Protein AF-A0A662JRU6-F1 (afdb_monomer_lite)

Secondary structure (DSSP, 8-state):
-EEEEEEETTEEEEGGGTB-HHHHHHHHHHHHHHHTSHHHHHHHHHHTTSHHHHHHHHHHHHGGGB-TTSPPTT--HHHHHHHHHH--SHHHHHHHHHHEEEEE--PPP-SSS--HHHHHT-S-EEE-TTS-EEEHHHHHSTT-HHHHHHHHH---HHHHHHHHHHHHHHHHHHT--

pLDDT: mean 83.28, std 10.43, range [45.53, 95.94]

Sequence (177 aa):
MATFVFIHDGEVTPIPRFVDVEGLFRRMEELAVRAKKYQFFIKIAKKLKKKGDLQRTFDKYFGEFIDKNRMPEGMDIIEVLSDIAFERDKKSVGKFTWKTLMIGAMHFQDAYNYDIERVKRCVIHYTTPDNRIIPFCAYNAGPNYREEIEKKFSIPLDKWKKEKKAKVLETAIETNT

Foldseek 3Di:
DKWKWFADPNDTHTPQVFFPPVVQVVLVVVVVVVVVPVVSVVVLVVQPPDPVSLVVVCCVRGVVRGRPVRDDPPDDVSQLVCCVVPPPDPVSVVVVPVRMDMDDDDDADAPVRDDVVVQVVAPAWDQAPVGDTGHPNCCPHDVNCVVVRCVVPPDDPVVVVVVVVVVVVVVVVVVVD

Structure (mmCIF, N/CA/C/O backbone):
data_AF-A0A662JRU6-F1
#
_entry.id   AF-A0A662JRU6-F1
#
loop_
_atom_site.group_PDB
_atom_site.id
_atom_site.type_symbol
_atom_site.label_atom_id
_atom_site.label_alt_id
_atom_site.label_comp_id
_atom_site.label_asym_id
_atom_site.label_entity_id
_atom_site.label_seq_id
_atom_site.pdbx_PDB_ins_code
_atom_site.Cartn_x
_atom_site.Cartn_y
_atom_site.Cartn_z
_atom_site.occupancy
_atom_site.B_iso_or_equiv
_atom_site.auth_seq_id
_atom_site.auth_comp_id
_atom_site.auth_asym_id
_atom_site.auth_atom_id
_atom_site.pdbx_PDB_model_num
ATOM 1 N N . MET A 1 1 ? -3.090 9.430 -4.783 1.00 72.25 1 MET A N 1
ATOM 2 C CA . MET A 1 1 ? -4.265 8.991 -4.001 1.00 72.25 1 MET A CA 1
ATOM 3 C C . MET A 1 1 ? -4.313 7.476 -4.038 1.00 72.25 1 MET A C 1
ATOM 5 O O . MET A 1 1 ? -3.997 6.918 -5.080 1.00 72.25 1 MET A O 1
ATOM 9 N N . ALA A 1 2 ? -4.645 6.814 -2.934 1.00 82.88 2 ALA A N 1
ATOM 10 C CA . ALA A 1 2 ? -4.797 5.363 -2.910 1.00 82.88 2 ALA A CA 1
ATOM 11 C C . ALA A 1 2 ? -6.020 4.980 -2.079 1.00 82.88 2 ALA A C 1
ATOM 13 O O . ALA A 1 2 ? -6.393 5.697 -1.153 1.00 82.88 2 ALA A O 1
ATOM 14 N N . THR A 1 3 ? -6.643 3.864 -2.429 1.00 86.62 3 THR A N 1
ATOM 15 C CA . THR A 1 3 ? -7.745 3.264 -1.685 1.00 86.62 3 THR A CA 1
ATOM 16 C C . THR A 1 3 ? -7.606 1.751 -1.720 1.00 86.62 3 THR A C 1
ATOM 18 O O . THR A 1 3 ? -6.945 1.206 -2.601 1.00 86.62 3 THR A O 1
ATOM 21 N N . PHE A 1 4 ? -8.225 1.071 -0.767 1.00 89.06 4 PHE A N 1
ATOM 22 C CA . PHE A 1 4 ? -8.383 -0.374 -0.809 1.00 89.06 4 PHE A CA 1
ATOM 23 C C . PHE A 1 4 ? -9.830 -0.685 -1.167 1.00 89.06 4 PHE A C 1
ATOM 25 O O . PHE A 1 4 ? -10.757 -0.042 -0.666 1.00 89.06 4 PHE A O 1
ATOM 32 N N . VAL A 1 5 ? -10.015 -1.672 -2.033 1.00 91.44 5 VAL A N 1
ATOM 33 C CA . VAL A 1 5 ? -11.320 -2.247 -2.344 1.00 91.44 5 VAL A CA 1
ATOM 34 C C . VAL A 1 5 ? -11.380 -3.663 -1.800 1.00 91.44 5 VAL A C 1
ATOM 36 O O . VAL A 1 5 ? -10.380 -4.375 -1.825 1.00 91.44 5 VAL A O 1
ATOM 39 N N . PHE A 1 6 ? -12.533 -4.060 -1.287 1.00 90.25 6 PHE A N 1
ATOM 40 C CA . PHE A 1 6 ? -12.817 -5.433 -0.902 1.00 90.25 6 PHE A CA 1
ATOM 41 C C . PHE A 1 6 ? -13.512 -6.143 -2.054 1.00 90.25 6 PHE A C 1
ATOM 43 O O . PHE A 1 6 ? -14.371 -5.540 -2.701 1.00 90.25 6 PHE A O 1
ATOM 50 N N . ILE A 1 7 ? -13.120 -7.389 -2.312 1.00 86.69 7 ILE A N 1
ATOM 51 C CA . ILE A 1 7 ? -13.679 -8.197 -3.395 1.00 86.69 7 ILE A CA 1
ATOM 52 C C . ILE A 1 7 ? -14.379 -9.405 -2.777 1.00 86.69 7 ILE A C 1
ATOM 54 O O . ILE A 1 7 ? -13.734 -10.219 -2.114 1.00 86.69 7 ILE A O 1
ATOM 58 N N . HIS A 1 8 ? -15.684 -9.525 -3.007 1.00 85.38 8 HIS A N 1
ATOM 59 C CA . HIS A 1 8 ? -16.491 -10.657 -2.554 1.00 85.38 8 HIS A CA 1
ATOM 60 C C . HIS A 1 8 ? -17.513 -11.023 -3.625 1.00 85.38 8 HIS A C 1
ATOM 62 O O . HIS A 1 8 ? -18.227 -10.150 -4.099 1.00 85.38 8 HIS A O 1
ATOM 68 N N . ASP A 1 9 ? -17.517 -12.284 -4.060 1.00 85.44 9 ASP A N 1
ATOM 69 C CA . ASP A 1 9 ? -18.435 -12.821 -5.077 1.00 85.44 9 ASP A CA 1
ATOM 70 C C . ASP A 1 9 ? -18.551 -11.978 -6.364 1.00 85.44 9 ASP A C 1
ATOM 72 O O . ASP A 1 9 ? -19.588 -11.905 -7.016 1.00 85.44 9 ASP A O 1
ATOM 76 N N . GLY A 1 10 ? -17.438 -11.350 -6.760 1.00 83.19 10 GLY A N 1
ATOM 77 C CA . GLY A 1 10 ? -17.358 -10.491 -7.946 1.00 83.19 10 GLY A CA 1
ATOM 78 C C . GLY A 1 10 ? -17.777 -9.038 -7.708 1.00 83.19 10 GLY A C 1
ATOM 79 O O . GLY A 1 10 ? -17.552 -8.198 -8.581 1.00 83.19 10 GLY A O 1
ATOM 80 N N . GLU A 1 11 ? -18.303 -8.706 -6.531 1.00 87.44 11 GLU A N 1
ATOM 81 C CA . GLU A 1 11 ? -18.588 -7.333 -6.128 1.00 87.44 11 GLU A CA 1
ATOM 82 C C . GLU A 1 11 ? -17.338 -6.642 -5.578 1.00 87.44 11 GLU A C 1
ATOM 84 O O . GLU A 1 11 ? -16.546 -7.224 -4.832 1.00 87.44 11 GLU A O 1
ATOM 89 N N . VAL A 1 12 ? -17.161 -5.372 -5.954 1.00 90.62 12 VAL A N 1
ATOM 90 C CA . VAL A 1 12 ? -16.009 -4.552 -5.571 1.00 90.62 12 VAL A CA 1
ATOM 91 C C . VAL A 1 12 ? -16.483 -3.367 -4.739 1.00 90.62 12 VAL A C 1
ATOM 93 O O . VAL A 1 12 ? -17.071 -2.421 -5.266 1.00 90.62 12 VAL A O 1
ATOM 96 N N . THR A 1 13 ? -16.154 -3.373 -3.448 1.00 91.44 13 THR A N 1
ATOM 97 C CA . THR A 1 13 ? -16.600 -2.343 -2.499 1.00 91.44 13 THR A CA 1
ATOM 98 C C . THR A 1 13 ? -15.406 -1.575 -1.929 1.00 91.44 13 THR A C 1
ATOM 100 O O . THR A 1 13 ? -14.618 -2.135 -1.165 1.00 91.44 13 THR A O 1
ATOM 103 N N . PRO A 1 14 ? -15.233 -0.281 -2.260 1.00 91.81 14 PRO A N 1
ATOM 104 C CA . PRO A 1 14 ? -14.187 0.545 -1.662 1.00 91.81 14 PRO A CA 1
ATOM 105 C C . PRO A 1 14 ? -14.388 0.724 -0.156 1.00 91.81 14 PRO A C 1
ATOM 10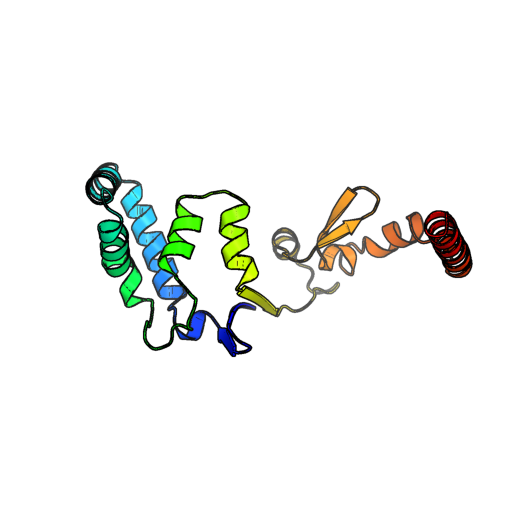7 O O . PRO A 1 14 ? -15.486 1.075 0.275 1.00 91.81 14 PRO A O 1
ATOM 110 N N . ILE A 1 15 ? -13.318 0.586 0.634 1.00 90.12 15 ILE A N 1
ATOM 111 C CA . ILE A 1 15 ? -13.359 0.760 2.099 1.00 90.12 15 ILE A CA 1
ATOM 112 C C . ILE A 1 15 ? -14.015 2.090 2.527 1.00 90.12 15 ILE A C 1
ATOM 114 O O . ILE A 1 15 ? -14.881 2.062 3.403 1.00 90.12 15 ILE A O 1
ATOM 118 N N . PRO A 1 16 ? -13.725 3.246 1.889 1.00 91.44 16 PRO A N 1
ATOM 119 C CA . PRO A 1 16 ? -14.343 4.517 2.274 1.00 91.44 16 PRO A CA 1
ATOM 120 C C . PRO A 1 16 ? -15.870 4.592 2.097 1.00 91.44 16 PRO A C 1
ATOM 122 O O . PRO A 1 16 ? -16.478 5.578 2.499 1.00 91.44 16 PRO A O 1
ATOM 125 N N . ARG A 1 17 ? -16.519 3.600 1.464 1.00 91.75 17 ARG A N 1
ATOM 126 C CA . ARG A 1 17 ? -17.987 3.566 1.321 1.00 91.75 17 ARG A CA 1
ATOM 127 C C . ARG A 1 17 ? -18.710 3.186 2.609 1.00 91.75 17 ARG A C 1
ATOM 129 O O . ARG A 1 17 ? -19.879 3.544 2.755 1.00 91.75 17 ARG A O 1
ATOM 136 N N . PHE A 1 18 ? -18.028 2.474 3.500 1.00 91.12 18 PHE A N 1
ATOM 137 C CA . PHE A 1 18 ? -18.591 1.971 4.752 1.00 91.12 18 PHE A CA 1
ATOM 138 C C . PHE A 1 18 ? -17.678 2.207 5.962 1.00 91.12 18 PHE A C 1
ATOM 140 O O . PHE A 1 18 ? -18.096 1.946 7.082 1.00 91.12 18 PHE A O 1
ATOM 147 N N . VAL A 1 19 ? -16.460 2.725 5.768 1.00 91.38 19 VAL A N 1
ATOM 148 C CA . VAL A 1 19 ? -15.571 3.155 6.854 1.00 91.38 19 VAL A CA 1
ATOM 149 C C . VAL A 1 19 ? -15.258 4.641 6.710 1.00 91.38 19 VAL A C 1
ATOM 151 O O . VAL A 1 19 ? -14.708 5.064 5.693 1.00 91.38 19 VAL A O 1
ATOM 154 N N . ASP A 1 20 ? -15.538 5.425 7.749 1.00 93.25 20 ASP A N 1
ATOM 155 C CA . ASP A 1 20 ? -14.975 6.766 7.920 1.00 93.25 20 ASP A CA 1
ATOM 156 C C . ASP A 1 20 ? -13.497 6.635 8.307 1.00 93.25 20 ASP A C 1
ATOM 158 O O . ASP A 1 20 ? -13.120 6.560 9.479 1.00 93.25 20 ASP A O 1
ATOM 162 N N . VAL A 1 21 ? -12.655 6.548 7.278 1.00 90.06 21 VAL A N 1
ATOM 163 C CA . VAL A 1 21 ? -11.213 6.343 7.422 1.00 90.06 21 VAL A CA 1
ATOM 164 C C . VAL A 1 21 ? -10.573 7.493 8.204 1.00 90.06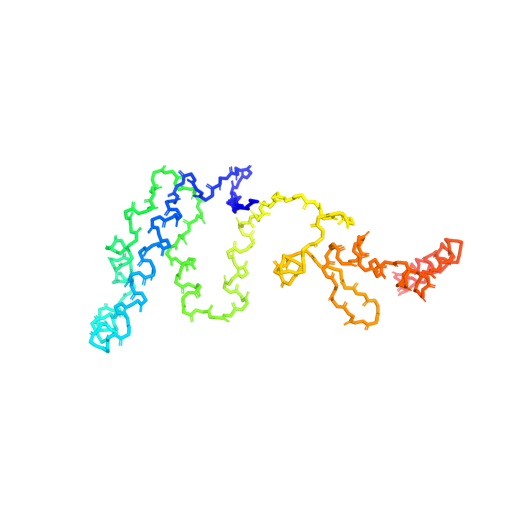 21 VAL A C 1
ATOM 166 O O . VAL A 1 21 ? -9.764 7.247 9.095 1.00 90.06 21 VAL A O 1
ATOM 169 N N . GLU A 1 22 ? -10.942 8.742 7.915 1.00 90.81 22 GLU A N 1
ATOM 170 C CA . GLU A 1 22 ? -10.347 9.915 8.564 1.00 90.81 22 GLU A CA 1
ATOM 171 C C . GLU A 1 22 ? -10.714 9.979 10.052 1.00 90.81 22 GLU A C 1
ATOM 173 O O . GLU A 1 22 ? -9.834 10.132 10.908 1.00 90.81 22 GLU A O 1
ATOM 178 N N . GLY A 1 23 ? -11.998 9.797 10.374 1.00 93.12 23 GLY A N 1
ATOM 179 C CA . GLY A 1 23 ? -12.471 9.738 11.754 1.00 93.12 23 GLY A CA 1
ATOM 180 C C . GLY A 1 23 ? -11.815 8.605 12.544 1.00 93.12 23 GLY A C 1
ATOM 181 O O . GLY A 1 23 ? -11.368 8.818 13.678 1.00 93.12 23 GLY A O 1
ATOM 182 N N . LEU A 1 24 ? -11.666 7.433 11.918 1.00 91.06 24 LEU A N 1
ATOM 183 C CA . LEU A 1 24 ? -10.997 6.278 12.510 1.00 91.06 24 LEU A CA 1
ATOM 184 C C . LEU A 1 24 ? -9.525 6.577 12.832 1.00 91.06 24 LEU A C 1
ATOM 186 O O . LEU A 1 24 ? -9.096 6.319 13.959 1.00 91.06 24 LEU A O 1
ATOM 190 N N . PHE A 1 25 ? -8.760 7.164 11.904 1.00 90.00 25 PHE A N 1
ATOM 191 C CA . PHE A 1 25 ? -7.356 7.526 12.151 1.00 90.00 25 PHE A CA 1
ATOM 192 C C . PHE A 1 25 ? -7.218 8.565 13.268 1.00 90.00 25 PHE A C 1
ATOM 194 O O . PHE A 1 25 ? -6.418 8.367 14.186 1.00 90.00 25 PHE A O 1
ATOM 201 N N . ARG A 1 26 ? -8.053 9.612 13.268 1.00 93.12 26 ARG A N 1
ATOM 202 C CA . ARG A 1 26 ? -8.062 10.619 14.342 1.00 93.12 26 ARG A CA 1
ATOM 203 C C . ARG A 1 26 ? -8.332 9.980 15.707 1.00 93.12 26 ARG A C 1
ATOM 205 O O . ARG A 1 26 ? -7.632 10.260 16.681 1.00 93.12 26 ARG A O 1
ATOM 212 N N . ARG A 1 27 ? -9.297 9.057 15.786 1.00 90.75 27 ARG A N 1
ATOM 213 C CA . ARG A 1 27 ? -9.577 8.301 17.015 1.00 90.75 27 ARG A CA 1
ATOM 214 C C . ARG A 1 27 ? -8.398 7.423 17.434 1.00 90.75 27 ARG A C 1
ATOM 216 O O . ARG A 1 27 ? -8.102 7.345 18.627 1.00 90.75 27 ARG A O 1
ATOM 223 N N . MET A 1 28 ? -7.728 6.755 16.496 1.00 87.31 28 MET A N 1
ATOM 224 C CA . MET A 1 28 ? -6.540 5.953 16.804 1.00 87.31 28 MET A CA 1
ATOM 225 C C . MET A 1 28 ? -5.418 6.811 17.401 1.00 87.31 28 MET A C 1
ATOM 227 O O . MET A 1 28 ? -4.815 6.402 18.395 1.00 87.31 28 MET A O 1
ATOM 231 N N . GLU A 1 29 ? -5.178 8.009 16.868 1.00 88.38 29 GLU A N 1
ATOM 232 C CA . GLU A 1 29 ? -4.189 8.951 17.407 1.00 88.38 29 GLU A CA 1
ATOM 233 C C . GLU A 1 29 ? -4.547 9.412 18.827 1.00 88.38 29 GLU A C 1
ATOM 235 O O . GLU A 1 29 ? -3.712 9.347 19.735 1.00 88.38 29 GLU A O 1
ATOM 240 N N . GLU A 1 30 ? -5.807 9.789 19.068 1.00 89.06 30 GLU A N 1
ATOM 241 C CA . GLU A 1 30 ? -6.294 10.146 20.407 1.00 89.06 30 GLU A CA 1
ATOM 242 C C . GLU A 1 30 ? -6.094 9.005 21.416 1.00 89.06 30 GLU A C 1
ATOM 244 O O . GLU A 1 30 ? -5.673 9.226 22.561 1.00 89.06 30 GLU A O 1
ATOM 249 N N . LEU A 1 31 ? -6.397 7.769 21.007 1.00 85.00 31 LEU A N 1
ATOM 250 C CA . LEU A 1 31 ? -6.215 6.585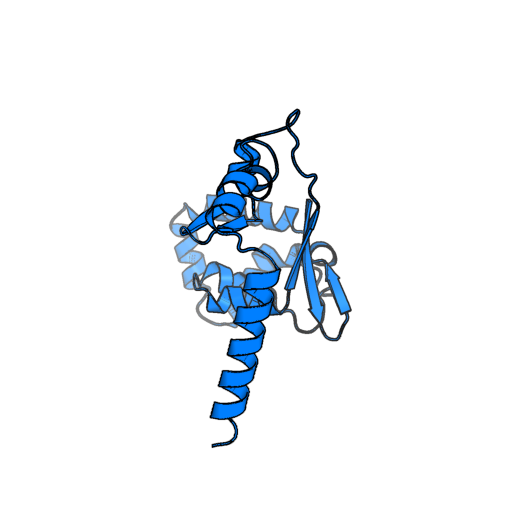 21.840 1.00 85.00 31 LEU A CA 1
ATOM 251 C C . LEU A 1 31 ? -4.736 6.293 22.080 1.00 85.00 31 LEU A C 1
ATOM 253 O O . LEU A 1 31 ? -4.385 5.966 23.211 1.00 85.00 31 LEU A O 1
ATOM 257 N N . ALA A 1 32 ? -3.865 6.468 21.085 1.00 83.69 32 ALA A N 1
ATOM 258 C CA . ALA A 1 32 ? -2.422 6.302 21.240 1.00 83.69 32 ALA A CA 1
ATOM 259 C C . ALA A 1 32 ? -1.841 7.300 22.258 1.00 83.69 32 ALA A C 1
ATOM 261 O O . ALA A 1 32 ? -1.036 6.921 23.114 1.00 83.69 32 ALA A O 1
ATOM 262 N N . VAL A 1 33 ? -2.303 8.557 22.248 1.00 84.44 33 VAL A N 1
ATOM 263 C CA . VAL A 1 33 ? -1.924 9.562 23.259 1.00 84.44 33 VAL A CA 1
ATOM 264 C C . VAL A 1 33 ? -2.403 9.149 24.655 1.00 84.44 33 VAL A C 1
ATOM 266 O O . VAL A 1 33 ? -1.641 9.232 25.621 1.00 84.44 33 VAL A O 1
ATOM 269 N N . ARG A 1 34 ? -3.641 8.652 24.787 1.00 80.50 34 ARG A N 1
ATOM 270 C CA . ARG A 1 34 ? -4.179 8.153 26.070 1.00 80.50 34 ARG A CA 1
ATOM 271 C C . ARG A 1 34 ? -3.478 6.881 26.547 1.00 80.50 34 ARG A C 1
ATOM 273 O O . ARG A 1 34 ? -3.306 6.712 27.752 1.00 80.50 34 ARG A O 1
ATOM 280 N N . ALA A 1 35 ? -3.049 6.022 25.627 1.00 71.94 35 ALA A N 1
ATOM 281 C CA . ALA A 1 35 ? -2.372 4.762 25.906 1.00 71.94 35 ALA A CA 1
ATOM 282 C C . ALA A 1 35 ? -0.994 4.953 26.555 1.00 71.94 35 ALA A C 1
ATOM 284 O O . ALA A 1 35 ? -0.563 4.091 27.316 1.00 71.94 35 ALA A O 1
ATOM 285 N N . LYS A 1 36 ? -0.349 6.118 26.388 1.00 65.38 36 LYS A N 1
ATOM 286 C CA . LYS A 1 36 ? 0.855 6.482 27.163 1.00 65.38 36 LYS A CA 1
ATOM 287 C C . LYS A 1 36 ? 0.603 6.558 28.678 1.00 65.38 36 LYS A C 1
ATOM 289 O O . LYS A 1 36 ? 1.551 6.535 29.457 1.00 65.38 36 LYS A O 1
ATOM 294 N N . LYS A 1 37 ? -0.658 6.627 29.125 1.00 70.56 37 LYS A N 1
ATOM 295 C CA . LYS A 1 37 ? -1.024 6.560 30.545 1.00 70.56 37 LYS A CA 1
ATOM 296 C C . LYS A 1 37 ? -1.220 5.098 30.954 1.00 70.56 37 LYS A C 1
ATOM 298 O O . LYS A 1 37 ? -2.201 4.469 30.569 1.00 70.56 37 LYS A O 1
ATOM 303 N N . TYR A 1 38 ? -0.336 4.582 31.809 1.00 68.06 38 TYR A N 1
ATOM 304 C CA . TYR A 1 38 ? -0.319 3.186 32.286 1.00 68.06 38 TYR A CA 1
ATOM 305 C C . TYR A 1 38 ? -1.686 2.669 32.792 1.00 68.06 38 TYR A C 1
ATOM 307 O O . TYR A 1 38 ? -2.074 1.525 32.556 1.00 68.06 38 TYR A O 1
ATOM 315 N N . GLN A 1 39 ? -2.486 3.542 33.415 1.00 69.38 39 GLN A N 1
ATOM 316 C CA . GLN A 1 39 ? -3.839 3.214 33.883 1.00 69.38 39 GLN A CA 1
ATOM 317 C C . GLN A 1 39 ? -4.818 2.824 32.761 1.00 69.38 39 GLN A C 1
ATOM 319 O O . GLN A 1 39 ? -5.763 2.071 33.007 1.00 69.38 39 GLN A O 1
ATOM 324 N N . PHE A 1 40 ? -4.626 3.335 31.543 1.00 69.06 40 PHE A N 1
ATOM 325 C CA . PHE A 1 40 ? -5.475 3.031 30.393 1.00 69.06 40 PHE A CA 1
ATOM 326 C C . PHE A 1 40 ? -5.265 1.589 29.913 1.00 69.06 40 PHE A C 1
ATOM 328 O O . PHE A 1 40 ? -6.242 0.854 29.765 1.00 69.06 40 PHE A O 1
ATOM 335 N N . PHE A 1 41 ? -4.006 1.149 29.792 1.00 67.56 41 PHE A N 1
ATOM 336 C CA . PHE A 1 41 ? -3.669 -0.237 29.447 1.00 67.56 41 PHE A CA 1
ATOM 337 C C . PHE A 1 41 ? -4.204 -1.236 30.475 1.00 67.56 41 PHE A C 1
ATOM 339 O O . PHE A 1 41 ? -4.823 -2.225 30.091 1.00 67.56 41 PHE A O 1
ATOM 346 N N . ILE A 1 42 ? -4.066 -0.953 31.777 1.00 66.56 42 ILE A N 1
ATOM 347 C CA . ILE A 1 42 ? -4.607 -1.826 32.835 1.00 66.56 42 ILE A CA 1
ATOM 348 C C . ILE A 1 42 ? -6.134 -1.960 32.721 1.00 66.56 42 ILE A C 1
ATOM 350 O O . ILE A 1 42 ? -6.676 -3.052 32.900 1.00 66.56 42 ILE A O 1
ATOM 354 N N . LYS A 1 43 ? -6.849 -0.866 32.423 1.00 69.81 43 LYS A N 1
ATOM 355 C CA . LYS A 1 43 ? -8.314 -0.887 32.263 1.00 69.81 43 LYS A CA 1
ATOM 356 C C . LYS A 1 43 ? -8.754 -1.689 31.038 1.00 69.81 43 LYS A C 1
ATOM 358 O O . LYS A 1 43 ? -9.741 -2.415 31.132 1.00 69.81 43 LYS A O 1
ATOM 363 N N . ILE A 1 44 ? -8.036 -1.565 29.922 1.00 71.50 44 ILE A N 1
ATOM 364 C CA . ILE A 1 44 ? -8.310 -2.315 28.690 1.00 71.50 44 ILE A CA 1
ATOM 365 C C . ILE A 1 44 ? -7.997 -3.804 28.881 1.00 71.50 44 ILE A C 1
ATOM 367 O O . ILE A 1 44 ? -8.869 -4.638 28.650 1.00 71.50 44 ILE A O 1
ATOM 371 N N . ALA A 1 45 ? -6.819 -4.141 29.412 1.00 68.06 45 ALA A N 1
ATOM 372 C CA . ALA A 1 45 ? -6.406 -5.525 29.654 1.00 68.06 45 ALA A CA 1
ATOM 373 C C . ALA A 1 45 ? -7.340 -6.261 30.630 1.00 68.06 45 ALA A C 1
ATOM 375 O O . ALA A 1 45 ? -7.666 -7.426 30.426 1.00 68.06 45 ALA A O 1
ATOM 376 N N . LYS A 1 46 ? -7.844 -5.580 31.672 1.00 69.19 46 LYS A N 1
ATOM 377 C CA . LYS A 1 46 ? -8.832 -6.170 32.594 1.00 69.19 46 LYS A CA 1
ATOM 378 C C . LYS A 1 46 ? -10.188 -6.446 31.940 1.00 69.19 46 LYS A C 1
ATOM 380 O O . LYS A 1 46 ? -10.891 -7.334 32.419 1.00 69.19 46 LYS A O 1
ATOM 385 N N . LYS A 1 47 ? -10.561 -5.684 30.905 1.00 65.38 47 LYS A N 1
ATOM 386 C CA . LYS A 1 47 ? -11.832 -5.840 30.184 1.00 65.38 47 LYS A CA 1
ATOM 387 C C . LYS A 1 47 ? -11.756 -6.858 29.050 1.00 65.38 47 LYS A C 1
ATOM 389 O O . LYS A 1 47 ? -12.761 -7.490 28.790 1.00 65.38 47 LYS A O 1
ATOM 394 N N . LEU A 1 48 ? -10.598 -7.077 28.431 1.00 71.19 48 LEU A N 1
ATOM 395 C CA . LEU A 1 48 ? -10.395 -8.042 27.338 1.00 71.19 48 LEU A CA 1
ATOM 396 C C . LEU A 1 48 ? -10.201 -9.488 27.834 1.00 71.19 48 LEU A C 1
ATOM 398 O O . LEU A 1 48 ? -9.245 -10.159 27.460 1.00 71.19 48 LEU A O 1
ATOM 402 N N . LYS A 1 49 ? -11.088 -9.984 28.707 1.00 63.44 49 LYS A N 1
ATOM 403 C CA . LYS A 1 49 ? -10.995 -11.365 29.225 1.00 63.44 49 LYS A CA 1
ATOM 404 C C . LYS A 1 49 ? -11.809 -12.377 28.417 1.00 63.44 49 LYS A C 1
ATOM 406 O O . LYS A 1 49 ? -11.525 -13.568 28.501 1.00 63.44 49 LYS A O 1
ATOM 411 N N . LYS A 1 50 ? -12.815 -11.935 27.654 1.00 71.50 50 LYS A N 1
ATOM 412 C CA . LYS A 1 50 ? -13.648 -12.795 26.795 1.00 71.50 50 LYS A CA 1
ATOM 413 C C . LYS A 1 50 ? -13.734 -12.228 25.376 1.00 71.50 50 LYS A C 1
ATOM 415 O O . LYS A 1 50 ? -13.682 -11.016 25.191 1.00 71.50 50 LYS A O 1
ATOM 420 N N . LYS A 1 51 ? -13.965 -13.090 24.374 1.00 61.97 51 LYS A N 1
ATOM 421 C CA . LYS A 1 51 ? -14.161 -12.675 22.964 1.00 61.97 51 LYS A CA 1
ATOM 422 C C . LYS A 1 51 ? -15.253 -11.605 22.795 1.00 61.97 51 LYS A C 1
ATOM 424 O O . LYS A 1 51 ? -15.059 -10.652 22.053 1.00 61.97 51 LYS A O 1
ATOM 429 N N . GLY A 1 52 ? -16.363 -11.700 23.533 1.00 70.94 52 GLY A N 1
ATOM 430 C CA . GLY A 1 52 ? -17.438 -10.695 23.483 1.00 70.94 52 GLY A CA 1
ATOM 431 C C . GLY A 1 52 ? -17.045 -9.311 24.020 1.00 70.94 52 GLY A C 1
ATOM 432 O O . GLY A 1 52 ? -17.674 -8.310 23.677 1.00 70.94 52 GLY A O 1
ATOM 433 N N . ASP A 1 53 ? -15.988 -9.223 24.830 1.00 77.75 53 ASP A N 1
ATOM 434 C CA . ASP A 1 53 ? -15.501 -7.945 25.348 1.00 77.75 53 ASP A CA 1
ATOM 435 C C . ASP A 1 53 ? -14.668 -7.183 24.310 1.00 77.75 53 ASP A C 1
ATOM 437 O O . ASP A 1 53 ? -14.634 -5.950 24.347 1.00 77.75 53 ASP A O 1
ATOM 441 N N . LEU A 1 54 ? -14.047 -7.894 23.360 1.00 77.44 54 LEU A N 1
ATOM 442 C CA . LEU A 1 54 ? -13.349 -7.300 22.219 1.00 77.44 54 LEU A CA 1
ATOM 443 C C . LEU A 1 54 ? -14.342 -6.575 21.312 1.00 77.44 54 LEU A C 1
ATOM 445 O O . LEU A 1 54 ? -14.166 -5.388 21.063 1.00 77.44 54 LEU A O 1
ATOM 449 N N . GLN A 1 55 ? -15.434 -7.249 20.939 1.00 81.69 55 GLN A N 1
ATOM 450 C CA . GLN A 1 55 ? -16.534 -6.673 20.162 1.00 81.69 55 GLN A CA 1
ATOM 451 C C . GLN A 1 55 ? -17.081 -5.397 20.816 1.00 81.69 55 GLN A C 1
ATOM 453 O O . GLN A 1 55 ? -17.151 -4.347 20.190 1.00 81.69 55 GLN A O 1
ATOM 458 N N . ARG A 1 56 ? -17.399 -5.448 22.116 1.00 83.31 56 ARG A N 1
ATOM 459 C CA . ARG A 1 56 ? -17.925 -4.285 22.857 1.00 83.31 56 ARG A CA 1
ATOM 460 C C . ARG A 1 56 ? -16.925 -3.140 22.955 1.00 83.31 56 ARG A C 1
ATOM 462 O O . ARG A 1 56 ? -17.309 -1.974 22.919 1.00 83.31 56 ARG A O 1
ATOM 469 N N . THR A 1 57 ? -15.650 -3.466 23.145 1.00 82.88 57 THR A N 1
ATOM 470 C CA . THR A 1 57 ? -14.577 -2.469 23.187 1.00 82.88 57 THR A CA 1
ATOM 471 C C . THR A 1 57 ? -14.423 -1.820 21.818 1.00 82.88 57 THR A C 1
ATOM 473 O O . THR A 1 57 ? -14.342 -0.598 21.734 1.00 82.88 57 THR A O 1
ATOM 476 N N . PHE A 1 58 ? -14.462 -2.620 20.756 1.00 85.50 58 PHE A N 1
ATOM 477 C CA . PHE A 1 58 ? -14.431 -2.148 19.386 1.00 85.50 58 PHE A CA 1
ATOM 478 C C . PHE A 1 58 ? -15.615 -1.242 19.067 1.00 85.50 58 PHE A C 1
ATOM 480 O O . PHE A 1 58 ? -15.407 -0.093 18.700 1.00 85.50 58 PHE A O 1
ATOM 487 N N . ASP A 1 59 ? -16.844 -1.708 19.285 1.00 86.25 59 ASP A N 1
ATOM 488 C CA . ASP A 1 59 ? -18.055 -0.933 19.011 1.00 86.25 59 ASP A CA 1
ATOM 489 C C . ASP A 1 59 ? -18.043 0.397 19.788 1.00 86.25 59 ASP A C 1
ATOM 491 O O . ASP A 1 59 ? -18.400 1.437 19.243 1.00 86.25 59 ASP A O 1
ATOM 495 N N . LYS A 1 60 ? -17.532 0.400 21.030 1.00 87.69 60 LYS A N 1
ATOM 496 C CA . LYS A 1 60 ? -17.379 1.617 21.839 1.00 87.69 60 LYS A CA 1
ATOM 497 C C . LYS A 1 60 ? -16.390 2.627 21.249 1.00 87.69 60 LYS A C 1
ATOM 499 O O . LYS A 1 60 ? -16.601 3.828 21.400 1.00 87.69 60 LYS A O 1
ATOM 504 N N . TYR A 1 61 ? -15.263 2.164 20.715 1.00 86.31 61 TYR A N 1
ATOM 505 C CA . TYR A 1 61 ? -14.176 3.050 20.290 1.00 86.31 61 TYR A CA 1
ATOM 506 C C . TYR A 1 61 ? -14.176 3.342 18.793 1.00 86.31 61 TYR A C 1
ATOM 508 O O . TYR A 1 61 ? -13.692 4.402 18.413 1.00 86.31 61 TYR A O 1
ATOM 516 N N . PHE A 1 62 ? -14.698 2.443 17.968 1.00 89.75 62 PHE A N 1
ATOM 517 C CA . PHE A 1 62 ? -14.592 2.499 16.513 1.00 89.75 62 PHE A CA 1
ATOM 518 C C . PHE A 1 62 ? -15.916 2.250 15.785 1.00 89.75 62 PHE A C 1
ATOM 520 O O . PHE A 1 62 ? -16.000 2.539 14.597 1.00 89.75 62 PHE A O 1
ATOM 527 N N . GLY A 1 63 ? -16.952 1.755 16.473 1.00 88.00 63 GLY A N 1
ATOM 528 C CA . GLY A 1 63 ? -18.224 1.385 15.844 1.00 88.00 63 GLY A CA 1
ATOM 529 C C . GLY A 1 63 ? -18.933 2.537 15.128 1.00 88.00 63 GLY A C 1
ATOM 530 O O . GLY A 1 63 ? -19.603 2.300 14.133 1.00 88.00 63 GLY A O 1
ATOM 531 N N . GLU A 1 64 ? -18.747 3.781 15.581 1.00 92.06 64 GLU A N 1
ATOM 532 C CA . GLU A 1 64 ? -19.326 4.971 14.934 1.00 92.06 64 GLU A CA 1
ATOM 533 C C . GLU A 1 64 ? -18.724 5.279 13.553 1.00 92.06 64 GLU A C 1
ATOM 535 O O . GLU A 1 64 ? -19.367 5.937 12.743 1.00 92.06 64 GLU A O 1
ATOM 540 N N . PHE A 1 65 ? -17.514 4.789 13.269 1.00 92.69 65 PHE A N 1
ATOM 541 C CA . PHE A 1 65 ? -16.831 5.016 11.994 1.00 92.69 65 PHE A CA 1
ATOM 542 C C . PHE A 1 65 ? -17.127 3.923 10.969 1.00 92.69 65 PHE A C 1
ATOM 544 O O . PHE A 1 65 ? -16.534 3.934 9.896 1.00 92.69 65 PHE A O 1
ATOM 551 N N . ILE A 1 66 ? -17.974 2.945 11.298 1.00 91.38 66 ILE A N 1
ATOM 552 C CA . ILE A 1 66 ? -18.223 1.778 10.453 1.00 91.38 66 ILE A CA 1
ATOM 553 C C . ILE A 1 66 ? -19.723 1.634 10.226 1.00 91.38 66 ILE A C 1
ATOM 555 O O . ILE A 1 66 ? -20.482 1.279 11.129 1.00 91.38 66 ILE A O 1
ATOM 559 N N . ASP A 1 67 ? -20.146 1.865 8.988 1.00 90.50 67 ASP A N 1
ATOM 560 C CA . ASP A 1 67 ? -21.516 1.643 8.548 1.00 90.50 67 ASP A CA 1
ATOM 561 C C . ASP A 1 67 ? -21.733 0.158 8.241 1.00 90.50 67 ASP A C 1
ATOM 563 O O . ASP A 1 67 ? -21.473 -0.329 7.138 1.00 90.50 67 ASP A O 1
ATOM 567 N N . LYS A 1 68 ? -22.242 -0.569 9.239 1.00 86.69 68 LYS A N 1
ATOM 568 C CA . LYS A 1 68 ? -22.545 -2.003 9.129 1.00 86.69 68 LYS A CA 1
ATOM 569 C C . LYS A 1 68 ? -23.594 -2.317 8.055 1.00 86.69 68 LYS A C 1
ATOM 571 O O . LYS A 1 68 ? -23.607 -3.442 7.576 1.00 86.69 68 LYS A O 1
ATOM 576 N N . ASN A 1 69 ? -24.433 -1.356 7.650 1.00 88.19 69 ASN A N 1
ATOM 577 C CA . ASN A 1 69 ? -25.443 -1.580 6.606 1.00 88.19 69 ASN A CA 1
ATOM 578 C C . ASN A 1 69 ? -24.841 -1.574 5.196 1.00 88.19 69 ASN A C 1
ATOM 580 O O . ASN A 1 69 ? -25.443 -2.099 4.267 1.00 88.19 69 ASN A O 1
ATOM 584 N N . ARG A 1 70 ? -23.676 -0.940 5.027 1.00 88.81 70 ARG A N 1
ATOM 585 C CA . ARG A 1 70 ? -22.951 -0.843 3.750 1.00 88.81 70 ARG A CA 1
ATOM 586 C C . ARG A 1 70 ? -21.722 -1.746 3.697 1.00 88.81 70 ARG A C 1
ATOM 588 O O . ARG A 1 70 ? -20.985 -1.717 2.713 1.00 88.81 70 ARG A O 1
ATOM 595 N N . MET A 1 71 ? -21.468 -2.491 4.768 1.00 88.31 71 MET A N 1
ATOM 596 C CA . MET A 1 71 ? -20.340 -3.402 4.855 1.00 88.31 71 MET A CA 1
ATOM 597 C C . MET A 1 71 ? -20.616 -4.624 3.966 1.00 88.31 71 MET A C 1
ATOM 599 O O . MET A 1 71 ? -21.684 -5.222 4.097 1.00 88.31 71 MET A O 1
ATOM 603 N N . PRO A 1 72 ? -19.692 -4.995 3.064 1.00 86.69 72 PRO A N 1
ATOM 604 C CA . PRO A 1 72 ? -19.882 -6.154 2.202 1.00 86.69 72 PRO A CA 1
ATOM 605 C C . PRO A 1 72 ? -19.899 -7.450 3.020 1.00 86.69 72 PRO A C 1
ATOM 607 O O . PRO A 1 72 ? -19.231 -7.557 4.056 1.00 86.69 72 PRO A O 1
ATOM 610 N N . GLU A 1 73 ? -20.628 -8.450 2.529 1.00 84.12 73 GLU A N 1
ATOM 611 C CA . GLU A 1 73 ? -20.622 -9.788 3.120 1.00 84.12 73 GLU A CA 1
ATOM 612 C C . GLU A 1 73 ? -19.199 -10.382 3.118 1.00 84.12 73 GLU A C 1
ATOM 614 O O . GLU A 1 73 ? -18.357 -10.057 2.281 1.00 84.12 73 GLU A O 1
ATOM 619 N N . GLY A 1 74 ? -18.873 -11.195 4.126 1.00 80.56 74 GLY A N 1
ATOM 620 C CA . GLY A 1 74 ? -17.554 -11.831 4.247 1.00 80.56 74 GLY A CA 1
ATOM 621 C C . GLY A 1 74 ? -16.410 -10.944 4.769 1.00 80.56 74 GLY A C 1
ATOM 622 O O . GLY A 1 74 ? -15.284 -11.451 4.921 1.00 80.56 74 GLY A O 1
ATOM 623 N N . MET A 1 75 ? -16.668 -9.663 5.073 1.00 82.94 75 MET A N 1
ATOM 624 C CA . MET A 1 75 ? -15.740 -8.783 5.792 1.00 82.94 75 MET A CA 1
ATOM 625 C C . MET A 1 75 ? -16.010 -8.787 7.305 1.00 82.94 75 MET A C 1
ATOM 627 O O . MET A 1 75 ? -17.079 -8.382 7.754 1.00 82.94 75 MET A O 1
ATOM 631 N N . ASP A 1 76 ? -14.993 -9.144 8.095 1.00 83.38 76 ASP A N 1
ATOM 632 C CA . ASP A 1 76 ? -14.969 -8.928 9.547 1.00 83.38 76 ASP A CA 1
ATOM 633 C C . ASP A 1 76 ? -13.888 -7.894 9.890 1.00 83.38 76 ASP A C 1
ATOM 635 O O . ASP A 1 76 ? -12.698 -8.191 10.004 1.00 83.38 76 ASP A O 1
ATOM 639 N N . ILE A 1 77 ? -14.307 -6.637 10.023 1.00 81.31 77 ILE A N 1
ATOM 640 C CA . ILE A 1 77 ? -13.400 -5.520 10.309 1.00 81.31 77 ILE A CA 1
ATOM 641 C C . ILE A 1 77 ? -12.750 -5.616 11.697 1.00 81.31 77 ILE A C 1
ATOM 643 O O . ILE A 1 77 ? -11.683 -5.045 11.921 1.00 81.31 77 ILE A O 1
ATOM 647 N N . ILE A 1 78 ? -13.367 -6.345 12.629 1.00 81.25 78 ILE A N 1
ATOM 648 C CA . ILE A 1 78 ? -12.857 -6.521 13.989 1.00 81.25 78 ILE A CA 1
ATOM 649 C C . ILE A 1 78 ? -11.764 -7.562 13.982 1.00 81.25 78 ILE A C 1
ATOM 651 O O . ILE A 1 78 ? -10.725 -7.321 14.593 1.00 81.25 78 ILE A O 1
ATOM 655 N N . GLU A 1 79 ? -11.968 -8.672 13.273 1.00 80.00 79 GLU A N 1
ATOM 656 C CA . GLU A 1 79 ? -10.914 -9.650 13.014 1.00 80.00 79 GLU A CA 1
ATOM 657 C C . GLU A 1 79 ? -9.730 -8.964 12.330 1.00 80.00 79 GLU A C 1
ATOM 659 O O . GLU A 1 79 ? -8.629 -9.010 12.863 1.00 80.00 79 GLU A O 1
ATOM 664 N N . VAL A 1 80 ? -9.960 -8.205 11.251 1.00 80.44 80 VAL A N 1
ATOM 665 C CA . VAL A 1 80 ? -8.890 -7.490 10.528 1.00 80.44 80 VAL A CA 1
ATOM 666 C C . VAL A 1 80 ? -8.104 -6.544 11.439 1.00 80.44 80 VAL A C 1
ATOM 668 O O . VAL A 1 80 ? -6.874 -6.573 11.455 1.00 80.44 80 VAL A O 1
ATOM 671 N N . LEU A 1 81 ? -8.786 -5.687 12.203 1.00 78.75 81 LEU A N 1
ATOM 672 C CA . LEU A 1 81 ? -8.108 -4.715 13.066 1.00 78.75 81 LEU A CA 1
ATOM 673 C C . LEU A 1 81 ? -7.448 -5.377 14.281 1.00 78.75 81 LEU A C 1
ATOM 675 O O . LEU A 1 81 ? -6.413 -4.898 14.743 1.00 78.75 81 LEU A O 1
ATOM 679 N N . SER A 1 82 ? -8.007 -6.480 14.778 1.00 76.06 82 SER A N 1
ATOM 680 C CA . SER A 1 82 ? -7.402 -7.269 15.855 1.00 76.06 82 SER A CA 1
ATOM 681 C C . SER A 1 82 ? -6.154 -7.991 15.368 1.00 76.06 82 SER A C 1
ATOM 683 O O . SER A 1 82 ? -5.122 -7.913 16.029 1.00 76.06 82 SER A O 1
ATOM 685 N N . ASP A 1 83 ? -6.218 -8.608 14.192 1.00 75.50 83 ASP A N 1
ATOM 686 C CA . ASP A 1 83 ? -5.088 -9.247 13.528 1.00 75.50 83 ASP A CA 1
ATOM 687 C C . ASP A 1 83 ? -3.959 -8.229 13.323 1.00 75.50 83 ASP A C 1
ATOM 689 O O . ASP A 1 83 ? -2.839 -8.470 13.751 1.00 75.50 83 ASP A O 1
ATOM 693 N N . ILE A 1 84 ? -4.244 -7.030 12.803 1.00 74.06 84 ILE A N 1
ATOM 694 C CA . ILE A 1 84 ? -3.226 -5.974 12.635 1.00 74.06 84 ILE A CA 1
ATOM 695 C C . ILE A 1 84 ? -2.647 -5.499 13.983 1.00 74.06 84 ILE A C 1
ATOM 697 O O . ILE A 1 84 ? -1.450 -5.213 14.083 1.00 74.06 84 ILE A O 1
ATOM 701 N N . ALA A 1 85 ? -3.479 -5.367 15.022 1.00 71.69 85 ALA A N 1
ATOM 702 C CA . ALA A 1 85 ? -3.058 -4.828 16.317 1.00 71.69 85 ALA A CA 1
ATOM 703 C C . ALA A 1 85 ? -2.255 -5.830 17.164 1.00 71.69 85 ALA A C 1
ATOM 705 O O . ALA A 1 85 ? -1.312 -5.430 17.854 1.00 71.69 85 ALA A O 1
ATOM 706 N N . PHE A 1 86 ? -2.641 -7.106 17.139 1.00 68.38 86 PHE A N 1
ATOM 707 C CA . PHE A 1 86 ? -2.079 -8.155 17.991 1.00 68.38 86 PHE A CA 1
ATOM 708 C C . PHE A 1 86 ? -1.108 -9.066 17.239 1.00 68.38 86 PHE A C 1
ATOM 710 O O . PHE A 1 86 ? -0.082 -9.452 17.804 1.00 68.38 86 PHE A O 1
ATOM 717 N N . GLU A 1 87 ? -1.377 -9.367 15.971 1.00 62.19 87 GLU A N 1
ATOM 718 C CA . GLU A 1 87 ? -0.548 -10.240 15.146 1.00 62.19 87 GLU A CA 1
ATOM 719 C C . GLU A 1 87 ? 0.307 -9.409 14.187 1.00 62.19 87 GLU A C 1
ATOM 721 O O . GLU A 1 87 ? -0.050 -9.081 13.060 1.00 62.19 87 GLU A O 1
ATOM 726 N N . ARG A 1 88 ? 1.529 -9.094 14.628 1.00 58.75 88 ARG A N 1
ATOM 727 C CA . ARG A 1 88 ? 2.567 -8.475 13.781 1.00 58.75 88 ARG A CA 1
ATOM 728 C C . ARG A 1 88 ? 3.172 -9.456 12.767 1.00 58.75 88 ARG A C 1
ATOM 730 O O . ARG A 1 88 ? 4.339 -9.320 12.397 1.00 58.75 88 ARG A O 1
ATOM 737 N N . ASP A 1 89 ? 2.427 -10.482 12.374 1.00 67.56 89 ASP A N 1
ATOM 738 C CA . ASP A 1 89 ? 2.902 -11.542 11.502 1.00 67.56 89 ASP A CA 1
ATOM 739 C C . ASP A 1 89 ? 2.438 -11.324 10.049 1.00 67.56 89 ASP A C 1
ATOM 741 O O . ASP A 1 89 ? 1.473 -10.617 9.751 1.00 67.56 89 ASP A O 1
ATOM 745 N N . LYS A 1 90 ? 3.173 -11.903 9.095 1.00 62.94 90 LYS A N 1
ATOM 746 C CA . LYS A 1 90 ? 2.823 -11.787 7.671 1.00 62.94 90 LYS A CA 1
ATOM 747 C C . LYS A 1 90 ? 1.554 -12.565 7.307 1.00 62.94 90 LYS A C 1
ATOM 749 O O . LYS A 1 90 ? 0.964 -12.279 6.266 1.00 62.94 90 LYS A O 1
ATOM 754 N N . LYS A 1 91 ? 1.164 -13.572 8.094 1.00 68.75 91 LYS A N 1
ATOM 755 C CA . LYS A 1 91 ? 0.050 -14.467 7.751 1.00 68.75 91 LYS A CA 1
ATOM 756 C C . LYS A 1 91 ? -1.284 -13.751 7.922 1.00 68.75 91 LYS A C 1
ATOM 758 O O . LYS A 1 91 ? -2.148 -13.873 7.055 1.00 68.75 91 LYS A O 1
ATOM 763 N N . SER A 1 92 ? -1.409 -12.952 8.969 1.00 65.88 92 SER A N 1
ATOM 764 C CA . SER A 1 92 ? -2.653 -12.282 9.342 1.00 65.88 92 SER A CA 1
ATOM 765 C C . SER A 1 92 ? -2.901 -11.049 8.478 1.00 65.88 92 SER A C 1
ATOM 767 O O . SER A 1 92 ? -3.993 -10.883 7.935 1.00 65.88 92 SER A O 1
ATOM 769 N N . VAL A 1 93 ? -1.844 -10.300 8.140 1.00 69.00 93 VAL A N 1
ATOM 770 C CA . VAL A 1 93 ? -1.905 -9.283 7.068 1.00 69.00 93 VAL A CA 1
ATOM 771 C C . VAL A 1 93 ? -2.210 -9.921 5.704 1.00 69.00 93 VAL A C 1
ATOM 773 O O . VAL A 1 93 ? -2.924 -9.342 4.881 1.00 69.00 93 VAL A O 1
ATOM 776 N N . GLY A 1 94 ? -1.711 -11.137 5.464 1.00 74.56 94 GLY A N 1
ATOM 777 C CA . GLY A 1 94 ? -1.982 -11.913 4.256 1.00 74.56 94 GLY A CA 1
ATOM 778 C C . GLY A 1 94 ? -3.470 -12.195 4.054 1.00 74.56 94 GLY A C 1
ATOM 779 O O . GLY A 1 94 ? -3.975 -11.947 2.965 1.00 74.56 94 GLY A O 1
ATOM 780 N N . LYS A 1 95 ? -4.200 -12.636 5.090 1.00 76.50 95 LYS A N 1
ATOM 781 C CA . LYS A 1 95 ? -5.655 -12.894 5.003 1.00 76.50 95 LYS A CA 1
ATOM 782 C C . LYS A 1 95 ? -6.442 -11.666 4.541 1.00 76.50 95 LYS A C 1
ATOM 784 O O . LYS A 1 95 ? -7.300 -11.781 3.669 1.00 76.50 95 LYS A O 1
ATOM 789 N N . PHE A 1 96 ? -6.129 -10.496 5.101 1.00 78.31 96 PHE A N 1
ATOM 790 C CA . PHE A 1 96 ? -6.734 -9.229 4.689 1.00 78.31 96 PHE A CA 1
ATOM 791 C C . PHE A 1 96 ? -6.358 -8.865 3.247 1.00 78.31 96 PHE A C 1
ATOM 793 O O . PHE A 1 96 ? -7.223 -8.502 2.451 1.00 78.31 96 PHE A O 1
ATOM 800 N N . THR A 1 97 ? -5.081 -9.016 2.891 1.00 80.06 97 THR A N 1
ATOM 801 C CA . THR A 1 97 ? -4.572 -8.702 1.546 1.00 80.06 97 THR A CA 1
ATOM 802 C C . THR A 1 97 ? -5.177 -9.616 0.478 1.00 80.06 97 THR A C 1
ATOM 804 O O . THR A 1 97 ? -5.443 -9.165 -0.623 1.00 80.06 97 THR A O 1
ATOM 807 N N . TRP A 1 98 ? -5.468 -10.882 0.783 1.00 82.19 98 TRP A N 1
ATOM 808 C CA . TRP A 1 98 ? -6.103 -11.797 -0.176 1.00 82.19 98 TRP A CA 1
ATOM 809 C C . TRP A 1 98 ? -7.553 -11.444 -0.505 1.00 82.19 98 TRP A C 1
ATOM 811 O O . TRP A 1 98 ? -8.038 -11.814 -1.570 1.00 82.19 98 TRP A O 1
ATOM 821 N N . LYS A 1 99 ? -8.242 -10.728 0.387 1.00 80.81 99 LYS A N 1
ATOM 822 C CA . LYS A 1 99 ? -9.619 -10.266 0.169 1.00 80.81 99 LYS A CA 1
ATOM 823 C C . LYS A 1 99 ? -9.702 -8.803 -0.279 1.00 80.81 99 LYS A C 1
ATOM 825 O O . LYS A 1 99 ? -10.798 -8.295 -0.512 1.00 80.81 99 LYS A O 1
ATOM 830 N N . THR A 1 100 ? -8.570 -8.104 -0.370 1.00 86.88 100 THR A N 1
ATOM 831 C CA . THR A 1 100 ? -8.532 -6.681 -0.715 1.00 86.88 100 THR A CA 1
ATOM 832 C C . THR A 1 100 ? -7.553 -6.382 -1.837 1.00 86.88 100 THR A C 1
ATOM 834 O O . THR A 1 100 ? -6.514 -7.010 -1.982 1.00 86.88 100 THR A O 1
ATOM 837 N N . LEU A 1 101 ? -7.868 -5.372 -2.638 1.00 88.62 101 LEU A N 1
ATOM 838 C CA . LEU A 1 101 ? -6.987 -4.866 -3.678 1.00 88.62 101 LEU A CA 1
ATOM 839 C C . LEU A 1 101 ? -6.695 -3.392 -3.413 1.00 88.62 101 LEU A C 1
ATOM 841 O O . LEU A 1 101 ? -7.606 -2.573 -3.295 1.00 88.62 101 LEU A O 1
ATOM 845 N N . MET A 1 102 ? -5.413 -3.039 -3.333 1.00 87.50 102 MET A N 1
ATOM 846 C CA . MET A 1 102 ? -5.001 -1.641 -3.278 1.00 87.50 102 MET A CA 1
ATOM 847 C C . MET A 1 102 ? -5.057 -1.035 -4.682 1.00 87.50 102 MET A C 1
ATOM 849 O O . MET A 1 102 ? -4.370 -1.492 -5.593 1.00 87.50 102 MET A O 1
ATOM 853 N N . ILE A 1 103 ? -5.817 0.043 -4.837 1.00 88.69 103 ILE A N 1
ATOM 854 C CA . ILE A 1 103 ? -5.870 0.858 -6.048 1.00 88.69 103 ILE A CA 1
ATOM 855 C C . ILE A 1 103 ? -5.201 2.194 -5.741 1.00 88.69 103 ILE A C 1
ATOM 857 O O . ILE A 1 103 ? -5.718 3.012 -4.981 1.00 88.69 103 ILE A O 1
ATOM 861 N N . GLY A 1 104 ? -4.029 2.410 -6.332 1.00 86.38 104 GLY A N 1
ATOM 862 C CA . GLY A 1 104 ? -3.271 3.652 -6.231 1.00 86.38 104 GLY A CA 1
ATOM 863 C C . GLY A 1 104 ? -3.215 4.380 -7.569 1.00 86.38 104 GLY A C 1
ATOM 864 O O . GLY A 1 104 ? -2.948 3.769 -8.596 1.00 86.38 104 GLY A O 1
ATOM 865 N N . ALA A 1 105 ? -3.417 5.695 -7.545 1.00 85.69 105 ALA A N 1
ATOM 866 C CA . ALA A 1 105 ? -3.190 6.585 -8.675 1.00 85.69 105 ALA A CA 1
ATOM 867 C C . ALA A 1 105 ? -2.192 7.677 -8.275 1.00 85.69 105 ALA A C 1
ATOM 869 O O . ALA A 1 105 ? -2.383 8.402 -7.287 1.00 85.69 105 ALA A O 1
ATOM 870 N N . MET A 1 106 ? -1.112 7.797 -9.042 1.00 84.75 106 MET A N 1
ATOM 871 C CA . MET A 1 106 ? -0.085 8.812 -8.844 1.00 84.75 106 MET A CA 1
ATOM 872 C C . MET A 1 106 ? 0.558 9.175 -10.183 1.00 84.75 106 MET A C 1
ATOM 874 O O . MET A 1 106 ? 0.731 8.307 -11.031 1.00 84.75 106 MET A O 1
ATOM 878 N N . HIS A 1 107 ? 0.920 10.445 -10.370 1.00 85.56 107 HIS A N 1
ATOM 879 C CA . HIS A 1 107 ? 1.699 10.860 -11.537 1.00 85.56 107 HIS A CA 1
ATOM 880 C C . HIS A 1 107 ? 3.122 10.295 -11.438 1.00 85.56 107 HIS A C 1
ATOM 882 O O . HIS A 1 107 ? 3.682 10.202 -10.342 1.00 85.56 107 HIS A O 1
ATOM 888 N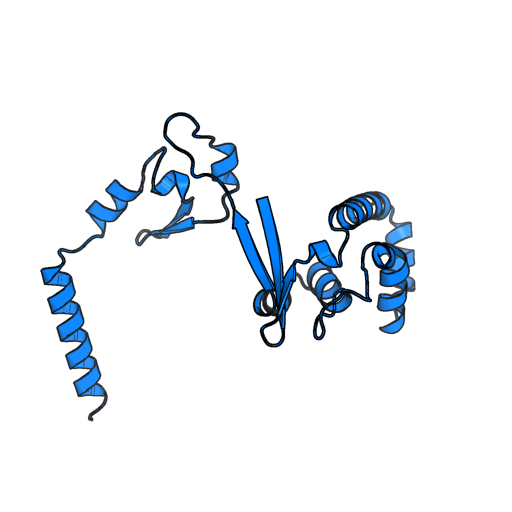 N . PHE A 1 108 ? 3.731 9.914 -12.554 1.00 85.81 108 PHE A N 1
ATOM 889 C CA . PHE A 1 108 ? 5.163 9.625 -12.554 1.00 85.81 108 PHE A CA 1
ATOM 890 C C . PHE A 1 108 ? 5.956 10.929 -12.480 1.00 85.81 108 PHE A C 1
ATOM 892 O O . PHE A 1 108 ? 5.474 11.966 -12.928 1.00 85.81 108 PHE A O 1
ATOM 899 N N . GLN A 1 109 ? 7.129 10.876 -11.848 1.00 90.44 109 GLN A N 1
ATOM 900 C CA . GLN A 1 109 ? 8.049 12.011 -11.841 1.00 90.44 109 GLN A CA 1
ATOM 901 C C . GLN A 1 109 ? 8.868 12.019 -13.128 1.00 90.44 109 GLN A C 1
ATOM 903 O O . GLN A 1 109 ? 9.286 10.961 -13.601 1.00 90.44 109 GLN A O 1
ATOM 908 N N . ASP A 1 110 ? 9.116 13.212 -13.646 1.00 88.69 110 ASP A N 1
ATOM 909 C CA . ASP A 1 110 ? 10.012 13.498 -14.760 1.00 88.69 110 ASP A CA 1
ATOM 910 C C . ASP A 1 110 ? 11.251 14.270 -14.272 1.00 88.69 110 ASP A C 1
ATOM 912 O O . ASP A 1 110 ? 11.456 14.458 -13.071 1.00 88.69 110 ASP A O 1
ATOM 916 N N . ALA A 1 111 ? 12.109 14.691 -15.203 1.00 85.62 111 ALA A N 1
ATOM 917 C CA . ALA A 1 111 ? 13.344 15.405 -14.888 1.00 85.62 111 ALA A CA 1
ATOM 918 C C . ALA A 1 111 ? 13.125 16.808 -14.281 1.00 85.62 111 ALA A C 1
ATOM 920 O O . ALA A 1 111 ? 14.024 17.321 -13.619 1.00 85.62 111 ALA A O 1
ATOM 921 N N . TYR A 1 112 ? 11.958 17.427 -14.477 1.00 88.56 112 TYR A N 1
ATOM 922 C CA . TYR A 1 112 ? 11.645 18.782 -14.012 1.00 88.56 112 TYR A CA 1
ATOM 923 C C . TYR A 1 112 ? 10.955 18.803 -12.639 1.00 88.56 112 TYR A C 1
ATOM 925 O O . TYR A 1 112 ? 11.043 19.807 -11.936 1.00 88.56 112 TYR A O 1
ATOM 933 N N . ASN A 1 113 ? 10.284 17.718 -12.237 1.00 90.31 113 ASN A N 1
ATOM 934 C CA . ASN A 1 113 ? 9.551 17.614 -10.962 1.00 90.31 113 ASN A CA 1
ATOM 935 C C . ASN A 1 113 ? 10.034 16.463 -10.058 1.00 90.31 113 ASN A C 1
ATOM 937 O O . ASN A 1 113 ? 9.296 15.972 -9.194 1.00 90.31 113 ASN A O 1
ATOM 941 N N . TYR A 1 114 ? 11.278 16.022 -10.248 1.00 92.44 114 TYR A N 1
ATOM 942 C CA . TYR A 1 114 ? 11.851 14.929 -9.476 1.00 92.44 114 TYR A CA 1
ATOM 943 C C . TYR A 1 114 ? 12.054 15.313 -8.002 1.00 92.44 114 TYR A C 1
ATOM 945 O O . TYR A 1 114 ? 12.878 16.160 -7.667 1.00 92.44 114 TYR A O 1
ATOM 953 N N . ASP A 1 115 ? 11.334 14.638 -7.107 1.00 93.50 115 ASP A N 1
ATOM 954 C CA . ASP A 1 115 ? 11.415 14.828 -5.656 1.00 93.50 115 ASP A CA 1
ATOM 955 C C . ASP A 1 115 ? 11.854 13.526 -4.972 1.00 93.50 115 ASP A C 1
ATOM 957 O O . ASP A 1 115 ? 11.147 12.512 -4.988 1.00 93.50 115 ASP A O 1
ATOM 961 N N . ILE A 1 116 ? 13.030 13.585 -4.343 1.00 92.81 116 ILE A N 1
ATOM 962 C CA . ILE A 1 116 ? 13.683 12.474 -3.647 1.00 92.81 116 ILE A CA 1
ATOM 963 C C . ILE A 1 116 ? 12.878 12.018 -2.422 1.00 92.81 116 ILE A C 1
ATOM 965 O O . ILE A 1 116 ? 12.842 10.819 -2.136 1.00 92.81 116 ILE A O 1
ATOM 969 N N . GLU A 1 117 ? 12.205 12.919 -1.701 1.00 94.31 117 GLU A N 1
ATOM 970 C CA . GLU A 1 117 ? 11.408 12.546 -0.524 1.00 94.31 117 GLU A CA 1
ATOM 971 C C . GLU A 1 117 ? 10.225 11.660 -0.914 1.00 94.31 117 GLU A C 1
ATOM 973 O O . GLU A 1 117 ? 9.901 10.688 -0.224 1.00 94.31 117 GLU A O 1
ATOM 978 N N . ARG A 1 118 ? 9.634 11.922 -2.081 1.00 91.00 118 ARG A N 1
ATOM 979 C CA . ARG A 1 118 ? 8.606 11.059 -2.662 1.00 91.00 118 ARG A CA 1
ATOM 980 C C . ARG A 1 118 ? 9.166 9.707 -3.108 1.00 91.00 118 ARG A C 1
ATOM 982 O O . ARG A 1 118 ? 8.511 8.686 -2.903 1.00 91.00 118 ARG A O 1
ATOM 989 N N . VAL A 1 119 ? 10.375 9.674 -3.666 1.00 91.75 119 VAL A N 1
ATOM 990 C CA . VAL A 1 119 ? 11.057 8.431 -4.074 1.00 91.75 119 VAL A CA 1
ATOM 991 C C . VAL A 1 119 ? 11.366 7.538 -2.869 1.00 91.75 119 VAL A C 1
ATOM 993 O O . VAL A 1 119 ? 11.141 6.331 -2.943 1.00 91.75 119 VAL A O 1
ATOM 996 N N . LYS A 1 120 ? 11.788 8.117 -1.736 1.00 91.62 120 LYS A N 1
ATOM 997 C CA . LYS A 1 120 ? 12.029 7.389 -0.472 1.00 91.62 120 LYS A CA 1
ATOM 998 C C . LYS A 1 120 ? 10.781 6.695 0.084 1.00 91.62 120 LYS A C 1
ATOM 1000 O O . LYS A 1 120 ? 10.907 5.745 0.849 1.00 91.62 120 LYS A O 1
ATOM 1005 N N . ARG A 1 121 ? 9.585 7.171 -0.277 1.00 89.19 121 ARG A N 1
ATOM 1006 C CA . ARG A 1 121 ? 8.284 6.643 0.175 1.00 89.19 121 ARG A CA 1
ATOM 1007 C C . ARG A 1 121 ? 7.538 5.894 -0.933 1.00 89.19 121 ARG A C 1
ATOM 1009 O O . ARG A 1 121 ? 6.326 5.701 -0.837 1.00 89.19 121 ARG A O 1
ATOM 1016 N N . CYS A 1 122 ? 8.228 5.523 -2.012 1.00 88.38 122 CYS A N 1
ATOM 1017 C CA . CYS A 1 122 ? 7.613 4.809 -3.121 1.00 88.38 122 CYS A CA 1
ATOM 1018 C C . CYS A 1 122 ? 7.102 3.435 -2.664 1.00 88.38 122 CYS A C 1
ATOM 1020 O O . CYS A 1 122 ? 7.689 2.805 -1.794 1.00 88.38 122 CYS A O 1
ATOM 1022 N N . VAL A 1 123 ? 6.011 2.963 -3.267 1.00 85.94 123 VAL A N 1
ATOM 1023 C CA . VAL A 1 123 ? 5.450 1.622 -3.016 1.00 85.94 123 VAL A CA 1
ATOM 1024 C C . VAL A 1 123 ? 5.634 0.681 -4.210 1.00 85.94 123 VAL A C 1
ATOM 1026 O O . VAL A 1 123 ? 5.326 -0.502 -4.116 1.00 85.94 123 VAL A O 1
ATOM 1029 N N . ILE A 1 124 ? 6.172 1.187 -5.326 1.00 88.81 124 ILE A N 1
ATOM 1030 C CA . ILE A 1 124 ? 6.417 0.433 -6.560 1.00 88.81 124 ILE A CA 1
ATOM 1031 C C . ILE A 1 124 ? 7.926 0.371 -6.785 1.00 88.81 124 ILE A C 1
ATOM 1033 O O . ILE A 1 124 ? 8.575 1.405 -6.958 1.00 88.81 124 ILE A O 1
ATOM 1037 N N . HIS A 1 125 ? 8.481 -0.838 -6.804 1.00 93.12 125 HIS A N 1
ATOM 1038 C CA . HIS A 1 125 ? 9.921 -1.060 -6.905 1.00 93.12 125 HIS A CA 1
ATOM 1039 C C . HIS A 1 125 ? 10.250 -2.122 -7.950 1.00 93.12 125 HIS A C 1
ATOM 1041 O O . HIS A 1 125 ? 9.486 -3.064 -8.152 1.00 93.12 125 HIS A O 1
ATOM 1047 N N . TYR A 1 126 ? 11.425 -1.988 -8.556 1.00 94.44 126 TYR A N 1
ATOM 1048 C CA . TYR A 1 126 ? 12.055 -3.006 -9.379 1.00 94.44 126 TYR A CA 1
ATOM 1049 C C . TYR A 1 126 ? 13.128 -3.720 -8.572 1.00 94.44 126 TYR A C 1
ATOM 1051 O O . TYR A 1 126 ? 14.002 -3.086 -7.979 1.00 94.44 126 TYR A O 1
ATOM 1059 N N . THR A 1 127 ? 13.069 -5.046 -8.576 1.00 95.69 127 THR A N 1
ATOM 1060 C CA . THR A 1 127 ? 14.172 -5.900 -8.141 1.00 95.69 127 THR A CA 1
ATOM 1061 C C . THR A 1 127 ? 15.076 -6.169 -9.331 1.00 95.69 127 THR A C 1
ATOM 1063 O O . THR A 1 127 ? 14.599 -6.591 -10.386 1.00 95.69 127 THR A O 1
ATOM 1066 N N . THR A 1 128 ? 16.371 -5.946 -9.173 1.00 94.69 128 THR A N 1
ATOM 1067 C CA . THR A 1 128 ? 17.357 -6.154 -10.236 1.00 94.69 128 THR A CA 1
ATOM 1068 C C . THR A 1 128 ? 18.173 -7.434 -10.006 1.00 94.69 128 THR A C 1
ATOM 1070 O O . THR A 1 128 ? 18.271 -7.902 -8.869 1.00 94.69 128 THR A O 1
ATOM 1073 N N . PRO A 1 129 ? 18.805 -8.011 -11.051 1.00 94.31 129 PRO A N 1
ATOM 1074 C CA . PRO A 1 129 ? 19.627 -9.220 -10.906 1.00 94.31 129 PRO A CA 1
ATOM 1075 C C . PRO A 1 129 ? 20.855 -9.068 -9.993 1.00 94.31 129 PRO A C 1
ATOM 1077 O O . PRO A 1 129 ? 21.371 -10.064 -9.500 1.00 94.31 129 PRO A O 1
ATOM 1080 N N . ASP A 1 130 ? 21.320 -7.840 -9.742 1.00 94.38 130 ASP A N 1
ATOM 1081 C CA . ASP A 1 130 ? 22.363 -7.534 -8.750 1.00 94.38 130 ASP A CA 1
ATOM 1082 C C . ASP A 1 130 ? 21.816 -7.270 -7.337 1.00 94.38 130 ASP A C 1
ATOM 1084 O O . ASP A 1 130 ? 22.507 -6.683 -6.506 1.00 94.38 130 ASP A O 1
ATOM 1088 N N . ASN A 1 131 ? 20.595 -7.729 -7.049 1.00 94.00 131 ASN A N 1
ATOM 1089 C CA . ASN A 1 131 ? 19.939 -7.659 -5.741 1.00 94.00 131 ASN A CA 1
ATOM 1090 C C . ASN A 1 131 ? 19.667 -6.236 -5.226 1.00 94.00 131 ASN A C 1
ATOM 1092 O O . ASN A 1 131 ? 19.497 -6.039 -4.021 1.00 94.00 131 ASN A O 1
ATOM 1096 N N . ARG A 1 132 ? 19.583 -5.234 -6.109 1.00 94.50 132 ARG A N 1
ATOM 1097 C CA . ARG A 1 132 ? 19.092 -3.904 -5.728 1.00 94.50 132 ARG A CA 1
ATOM 1098 C C . ARG A 1 132 ? 17.565 -3.869 -5.787 1.00 94.50 132 ARG A C 1
ATOM 1100 O O . ARG A 1 132 ? 16.935 -4.514 -6.625 1.00 94.50 132 ARG A O 1
ATOM 1107 N N . ILE A 1 133 ? 16.976 -3.075 -4.896 1.00 95.31 133 ILE A N 1
ATOM 1108 C CA . ILE A 1 133 ? 15.556 -2.711 -4.920 1.00 95.31 133 ILE A CA 1
ATOM 1109 C C . ILE A 1 133 ? 15.495 -1.223 -5.248 1.00 95.31 133 ILE A C 1
ATOM 1111 O O . ILE A 1 133 ? 15.924 -0.391 -4.450 1.00 95.31 133 ILE A O 1
ATOM 1115 N N . ILE A 1 134 ? 14.999 -0.893 -6.437 1.00 95.25 134 ILE A N 1
ATOM 1116 C CA . ILE A 1 134 ? 15.045 0.464 -6.983 1.00 95.25 134 ILE A CA 1
ATOM 1117 C C . ILE A 1 134 ? 13.612 0.983 -7.153 1.00 95.25 134 ILE A C 1
ATOM 1119 O O . ILE A 1 134 ? 12.818 0.345 -7.847 1.00 95.25 134 ILE A O 1
ATOM 1123 N N . PRO A 1 135 ? 13.244 2.128 -6.551 1.00 94.81 135 PRO A N 1
ATOM 1124 C CA . PRO A 1 135 ? 11.937 2.746 -6.764 1.00 94.81 135 PRO A CA 1
ATOM 1125 C C . PRO A 1 135 ? 11.645 3.025 -8.242 1.00 94.81 135 PRO A C 1
ATOM 1127 O O . PRO A 1 135 ? 12.547 3.393 -8.995 1.00 94.81 135 PRO A O 1
ATOM 1130 N N . PHE A 1 136 ? 10.374 2.945 -8.645 1.00 92.19 136 PHE A N 1
ATOM 1131 C CA . PHE A 1 136 ? 9.961 3.093 -10.047 1.00 92.19 136 PHE A CA 1
ATOM 1132 C C . PHE A 1 136 ? 10.526 4.348 -10.729 1.00 92.19 136 PHE A C 1
ATOM 1134 O O . PHE A 1 136 ? 11.074 4.262 -11.825 1.00 92.19 136 PHE A O 1
ATOM 1141 N N . CYS A 1 137 ? 10.397 5.518 -10.092 1.00 92.62 137 CYS A N 1
ATOM 1142 C CA . CYS A 1 137 ? 10.838 6.779 -10.699 1.00 92.62 137 CYS A CA 1
ATOM 1143 C C . CYS A 1 137 ? 12.369 6.873 -10.767 1.00 92.62 137 CYS A C 1
ATOM 1145 O O . CYS A 1 137 ? 12.887 7.418 -11.731 1.00 92.62 137 CYS A O 1
ATOM 1147 N N . ALA A 1 138 ? 13.091 6.296 -9.801 1.00 94.12 138 ALA A N 1
ATOM 1148 C CA . ALA A 1 138 ? 14.552 6.244 -9.842 1.00 94.12 138 ALA A CA 1
ATOM 1149 C C . ALA A 1 138 ? 15.066 5.285 -10.927 1.00 94.12 138 ALA A C 1
ATOM 1151 O O . ALA A 1 138 ? 16.136 5.494 -11.493 1.00 94.12 138 ALA A O 1
ATOM 1152 N N . TYR A 1 139 ? 14.305 4.227 -11.213 1.00 94.38 139 TYR A N 1
ATOM 1153 C CA . TYR A 1 139 ? 14.630 3.282 -12.272 1.00 94.38 139 TYR A CA 1
ATOM 1154 C C . TYR A 1 139 ? 14.418 3.890 -13.667 1.00 94.38 139 TYR A C 1
ATOM 1156 O O . TYR A 1 139 ? 15.278 3.723 -14.518 1.00 94.38 139 TYR A O 1
ATOM 1164 N N . ASN A 1 140 ? 13.311 4.610 -13.894 1.00 92.19 140 ASN A N 1
ATOM 1165 C CA . ASN A 1 140 ? 12.859 5.018 -15.237 1.00 92.19 140 ASN A CA 1
ATOM 1166 C C . ASN A 1 140 ? 13.088 6.489 -15.618 1.00 92.19 140 ASN A C 1
ATOM 1168 O O . ASN A 1 140 ? 13.036 6.827 -16.795 1.00 92.19 140 ASN A O 1
ATOM 1172 N N . ALA A 1 141 ? 13.236 7.369 -14.636 1.00 89.06 141 ALA A N 1
ATOM 1173 C CA . ALA A 1 141 ? 13.428 8.810 -14.802 1.00 89.06 141 ALA A CA 1
ATOM 1174 C C . ALA A 1 141 ? 14.562 9.238 -13.856 1.00 89.06 141 ALA A C 1
ATOM 1176 O O . ALA A 1 141 ? 15.345 8.385 -13.462 1.00 89.06 141 ALA A O 1
ATOM 1177 N N . GLY A 1 142 ? 14.662 10.503 -13.434 1.00 86.19 142 GLY A N 1
ATOM 1178 C CA . GLY A 1 142 ? 15.636 10.925 -12.415 1.00 86.19 142 GLY A CA 1
ATOM 1179 C C . GLY A 1 142 ? 17.065 10.413 -12.694 1.00 86.19 142 GLY A C 1
ATOM 1180 O O . GLY A 1 142 ? 17.595 10.715 -13.759 1.00 86.19 142 GLY A O 1
ATOM 1181 N N . PRO A 1 143 ? 17.680 9.614 -11.794 1.00 89.62 143 PRO A N 1
ATOM 1182 C CA . PRO A 1 143 ? 18.976 8.961 -12.035 1.00 89.62 143 PRO A CA 1
ATOM 1183 C C . PRO A 1 143 ? 19.014 7.927 -13.176 1.00 89.62 143 PRO A C 1
ATOM 1185 O O . PRO A 1 143 ? 20.095 7.604 -13.651 1.00 89.62 143 PRO A O 1
ATOM 1188 N N . ASN A 1 144 ? 17.859 7.389 -13.576 1.00 93.12 144 ASN A N 1
ATOM 1189 C CA . ASN A 1 144 ? 17.647 6.423 -14.656 1.00 93.12 144 ASN A CA 1
ATOM 1190 C C . ASN A 1 144 ? 18.557 5.181 -14.576 1.00 93.12 144 ASN A C 1
ATOM 1192 O O . ASN A 1 144 ? 19.362 4.900 -15.462 1.00 93.12 144 ASN A O 1
ATOM 1196 N N . TYR A 1 145 ? 18.402 4.390 -13.510 1.00 95.19 145 TYR A N 1
ATOM 1197 C CA . TYR A 1 145 ? 19.169 3.145 -13.339 1.00 95.19 145 TYR A CA 1
ATOM 1198 C C . TYR A 1 145 ? 18.821 2.043 -14.353 1.00 95.19 145 TYR A C 1
ATOM 1200 O O . TYR A 1 145 ? 19.527 1.033 -14.423 1.00 95.19 145 TYR A O 1
ATOM 1208 N N . ARG A 1 146 ? 17.738 2.199 -15.125 1.00 95.06 146 ARG A N 1
ATOM 1209 C CA . ARG A 1 146 ? 17.306 1.219 -16.124 1.00 95.06 146 ARG A CA 1
ATOM 1210 C C . ARG A 1 146 ? 18.404 0.934 -17.138 1.00 95.06 146 ARG A C 1
ATOM 1212 O O . ARG A 1 146 ? 18.707 -0.232 -17.356 1.00 95.06 146 ARG A O 1
ATOM 1219 N N . GLU A 1 147 ? 19.012 1.961 -17.723 1.00 95.00 147 GLU A N 1
ATOM 1220 C CA . GLU A 1 147 ? 19.991 1.783 -18.805 1.00 95.00 147 GLU A CA 1
ATOM 1221 C C . GLU A 1 147 ? 21.221 0.988 -18.354 1.00 95.00 147 GLU A C 1
ATOM 1223 O O . GLU A 1 147 ? 21.667 0.068 -19.043 1.00 95.00 147 GLU A O 1
ATOM 1228 N N . GLU A 1 148 ? 21.742 1.299 -17.166 1.00 95.06 148 GLU A N 1
ATOM 1229 C CA . GLU A 1 148 ? 22.866 0.585 -16.553 1.00 95.06 148 GLU A CA 1
ATOM 1230 C C . GLU A 1 148 ? 22.532 -0.902 -16.346 1.00 95.06 148 GLU A C 1
ATOM 1232 O O . GLU A 1 148 ? 23.305 -1.786 -16.728 1.00 95.06 148 GLU A O 1
ATOM 1237 N N . ILE A 1 149 ? 21.360 -1.179 -15.767 1.00 95.94 149 ILE A N 1
ATOM 1238 C CA . ILE A 1 149 ? 20.886 -2.534 -15.473 1.00 95.94 149 ILE A CA 1
ATOM 1239 C C . ILE A 1 149 ? 20.626 -3.318 -16.760 1.00 95.94 149 ILE A C 1
ATOM 1241 O O . ILE A 1 149 ? 21.113 -4.441 -16.908 1.00 95.94 149 ILE A O 1
ATOM 1245 N N . GLU A 1 150 ? 19.880 -2.744 -17.702 1.00 94.38 150 GLU A N 1
ATOM 1246 C CA . GLU A 1 150 ? 19.537 -3.400 -18.961 1.00 94.38 150 GLU A CA 1
ATOM 1247 C C . GLU A 1 150 ? 20.802 -3.692 -19.769 1.00 94.38 150 GLU A C 1
ATOM 1249 O O . GLU A 1 150 ? 20.962 -4.813 -20.243 1.00 94.38 150 GLU A O 1
ATOM 1254 N N . LYS A 1 151 ? 21.762 -2.769 -19.857 1.00 94.75 151 LYS A N 1
ATOM 1255 C CA . LYS A 1 151 ? 23.022 -3.024 -20.570 1.00 94.75 151 LYS A CA 1
ATOM 1256 C C . LYS A 1 151 ? 23.835 -4.164 -19.950 1.00 94.75 151 LYS A C 1
ATOM 1258 O O . LYS A 1 151 ? 24.487 -4.913 -20.675 1.00 94.75 151 LYS A O 1
ATOM 1263 N N . LYS A 1 152 ? 23.812 -4.294 -18.622 1.00 95.06 152 LYS A N 1
ATOM 1264 C CA . LYS A 1 152 ? 24.579 -5.312 -17.890 1.00 95.06 152 LYS A CA 1
ATOM 1265 C C . LYS A 1 152 ? 23.945 -6.703 -17.949 1.00 95.06 152 LYS A C 1
ATOM 1267 O O . LYS A 1 152 ? 24.673 -7.691 -17.964 1.00 95.06 152 LYS A O 1
ATOM 1272 N N . PHE A 1 153 ? 22.615 -6.784 -17.951 1.00 93.50 153 PHE A N 1
ATOM 1273 C CA . PHE A 1 153 ? 21.896 -8.048 -17.756 1.00 93.50 153 PHE A CA 1
ATOM 1274 C C . PHE A 1 153 ? 21.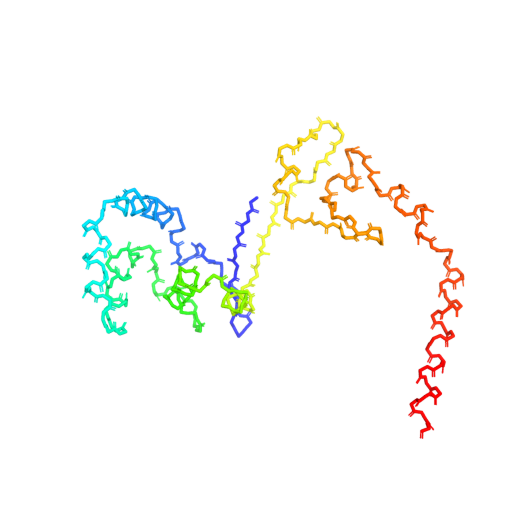011 -8.475 -18.928 1.00 93.50 153 PHE A C 1
ATOM 1276 O O . PHE A 1 153 ? 20.539 -9.613 -18.937 1.00 93.50 153 PHE A O 1
ATOM 1283 N N . SER A 1 154 ? 20.778 -7.611 -19.917 1.00 90.88 154 SER A N 1
ATOM 1284 C CA . SER A 1 154 ? 20.013 -7.999 -21.102 1.00 90.88 154 SER A CA 1
ATOM 1285 C C . SER A 1 154 ? 20.796 -8.993 -21.943 1.00 90.88 154 SER A C 1
ATOM 1287 O O . SER A 1 154 ? 22.016 -8.907 -22.087 1.00 90.88 154 SER A O 1
ATOM 1289 N N . ILE A 1 155 ? 20.068 -9.919 -22.555 1.00 89.88 155 ILE A N 1
ATOM 1290 C CA . ILE A 1 155 ? 20.614 -10.820 -23.561 1.00 89.88 155 ILE A CA 1
ATOM 1291 C C . ILE A 1 155 ? 19.944 -10.547 -24.910 1.00 89.88 155 ILE A C 1
ATOM 1293 O O . ILE A 1 155 ? 18.756 -10.215 -24.939 1.00 89.88 155 ILE A O 1
ATOM 1297 N N . PRO A 1 156 ? 20.665 -10.691 -26.038 1.00 90.38 156 PRO A N 1
ATOM 1298 C CA . PRO A 1 156 ? 20.064 -10.550 -27.357 1.00 90.38 156 PRO A CA 1
ATOM 1299 C C . PRO A 1 156 ? 18.874 -11.494 -27.540 1.00 90.38 156 PRO A C 1
ATOM 1301 O O . PRO A 1 156 ? 18.916 -12.655 -27.120 1.00 90.38 156 PRO A O 1
ATOM 1304 N N . LEU A 1 157 ? 17.833 -11.011 -28.220 1.00 85.56 157 LEU A N 1
ATOM 1305 C CA . LEU A 1 157 ? 16.572 -11.737 -28.379 1.00 85.56 157 LEU A CA 1
ATOM 1306 C C . LEU A 1 157 ? 16.763 -13.122 -29.020 1.00 85.56 157 LEU A C 1
ATOM 1308 O O . LEU A 1 157 ? 16.129 -14.088 -28.600 1.00 85.56 157 LEU A O 1
ATOM 1312 N N . ASP A 1 158 ? 17.665 -13.245 -29.994 1.00 91.62 158 ASP A N 1
ATOM 1313 C CA . ASP A 1 158 ? 17.940 -14.523 -30.662 1.00 91.62 158 ASP A CA 1
ATOM 1314 C C . ASP A 1 158 ? 18.599 -15.541 -29.732 1.00 91.62 158 ASP A C 1
ATOM 1316 O O . ASP A 1 158 ? 18.272 -16.730 -29.777 1.00 91.62 158 ASP A O 1
ATOM 1320 N N . LYS A 1 159 ? 19.494 -15.079 -28.851 1.00 90.00 159 LYS A N 1
ATOM 1321 C CA . LYS A 1 159 ? 20.115 -15.920 -27.823 1.00 90.00 159 LYS A CA 1
ATOM 1322 C C . LYS A 1 159 ? 19.058 -16.396 -26.825 1.00 90.00 159 LYS A C 1
ATOM 1324 O O . LYS A 1 159 ? 18.956 -17.596 -26.585 1.00 90.00 159 LYS A O 1
ATOM 1329 N N . TRP A 1 160 ? 18.208 -15.486 -26.345 1.00 86.56 160 TRP A N 1
ATOM 1330 C CA . TRP A 1 160 ? 17.097 -15.819 -25.447 1.00 86.56 160 TRP A CA 1
ATOM 1331 C C . TRP A 1 160 ? 16.143 -16.856 -26.059 1.00 86.56 160 TRP A C 1
ATOM 1333 O O . TRP A 1 160 ? 15.794 -17.840 -25.405 1.00 86.56 160 TRP A O 1
ATOM 1343 N N . LYS A 1 161 ? 15.758 -16.682 -27.333 1.00 86.06 161 LYS A N 1
ATOM 1344 C CA . LYS A 1 161 ? 14.877 -17.618 -28.056 1.00 86.06 161 LYS A CA 1
ATOM 1345 C C . LYS A 1 161 ? 15.490 -19.015 -28.157 1.00 86.06 161 LYS A C 1
ATOM 1347 O O . LYS A 1 161 ? 14.778 -19.998 -27.961 1.00 86.06 161 LYS A O 1
ATOM 1352 N N . LYS A 1 162 ? 16.793 -19.112 -28.443 1.00 89.75 162 LYS A N 1
ATOM 1353 C CA . LYS A 1 162 ? 17.510 -20.396 -28.513 1.00 89.75 162 LYS A CA 1
ATOM 1354 C C . LYS A 1 162 ? 17.561 -21.089 -27.151 1.00 89.75 162 LYS A C 1
ATOM 1356 O O . LYS A 1 162 ? 17.179 -22.251 -27.066 1.00 89.75 162 LYS A O 1
ATOM 1361 N N . GLU A 1 163 ? 17.949 -20.374 -26.096 1.00 85.31 163 GLU A N 1
ATOM 1362 C CA . GLU A 1 163 ? 18.037 -20.921 -24.733 1.00 85.31 163 GLU A CA 1
ATOM 1363 C C . GLU A 1 163 ? 16.671 -21.372 -24.199 1.00 85.31 163 GLU A C 1
ATOM 1365 O O . GLU A 1 163 ? 16.555 -22.452 -23.626 1.00 85.31 163 GLU A O 1
ATOM 1370 N N . LYS A 1 164 ? 15.602 -20.597 -24.426 1.00 81.94 164 LYS A N 1
ATOM 1371 C CA . LYS A 1 164 ? 14.247 -20.985 -24.006 1.00 81.94 164 LYS A CA 1
ATOM 1372 C C . LYS A 1 164 ? 13.703 -22.171 -24.793 1.00 81.94 164 LYS A C 1
ATOM 1374 O O . LYS A 1 164 ? 13.083 -23.040 -24.190 1.00 81.94 164 LYS A O 1
ATOM 1379 N N . LYS A 1 165 ? 13.951 -22.236 -26.105 1.00 72.12 165 LYS A N 1
ATOM 1380 C CA . LYS A 1 165 ? 13.555 -23.388 -26.925 1.00 72.12 165 LYS A CA 1
ATOM 1381 C C . LYS A 1 165 ? 14.290 -24.657 -26.486 1.00 72.12 165 LYS A C 1
ATOM 1383 O O . LYS A 1 165 ? 13.648 -25.691 -26.359 1.00 72.12 165 LYS A O 1
ATOM 1388 N N . ALA A 1 166 ? 15.589 -24.561 -26.193 1.00 68.38 166 ALA A N 1
ATOM 1389 C CA . ALA A 1 166 ? 16.371 -25.669 -25.645 1.00 68.38 166 ALA A CA 1
ATOM 1390 C C . ALA A 1 166 ? 15.805 -26.149 -24.300 1.00 68.38 166 ALA A C 1
ATOM 1392 O O . ALA A 1 166 ? 15.537 -27.334 -24.143 1.00 68.38 166 ALA A O 1
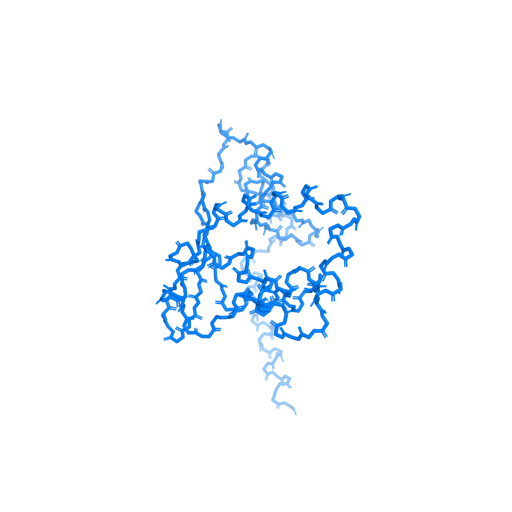ATOM 1393 N N . LYS A 1 167 ? 15.495 -25.219 -23.389 1.00 74.06 167 LYS A N 1
ATOM 1394 C CA . LYS A 1 167 ? 14.941 -25.544 -22.068 1.00 74.06 167 LYS A CA 1
ATOM 1395 C C . LYS A 1 167 ? 13.556 -26.200 -22.134 1.00 74.06 167 LYS A C 1
ATOM 1397 O O . LYS A 1 167 ? 13.271 -27.109 -21.371 1.00 74.06 167 LYS A O 1
ATOM 1402 N N . VAL A 1 168 ? 12.698 -25.759 -23.061 1.00 74.06 168 VAL A N 1
ATOM 1403 C CA . VAL A 1 168 ? 11.386 -26.389 -23.307 1.00 74.06 168 VAL A CA 1
ATOM 1404 C C . VAL A 1 168 ? 11.546 -27.809 -23.856 1.00 74.06 168 VAL A C 1
ATOM 1406 O O . VAL A 1 168 ? 10.791 -28.691 -23.455 1.00 74.06 168 VAL A O 1
ATOM 1409 N N . LEU A 1 169 ? 12.524 -28.047 -24.738 1.00 61.47 169 LEU A N 1
ATOM 1410 C CA . LEU A 1 169 ? 12.829 -29.393 -25.229 1.00 61.47 169 LEU A CA 1
ATOM 1411 C C . LEU A 1 169 ? 13.378 -30.303 -24.122 1.00 61.47 169 LEU A C 1
ATOM 1413 O O . LEU A 1 169 ? 12.927 -31.434 -24.021 1.00 61.47 169 LEU A O 1
ATOM 1417 N N . GLU A 1 170 ? 14.292 -29.822 -23.278 1.00 66.31 170 GLU A N 1
ATOM 1418 C CA . GLU A 1 170 ? 14.827 -30.593 -22.143 1.00 66.31 170 GLU A CA 1
ATOM 1419 C C . GLU A 1 170 ? 13.713 -31.021 -21.177 1.00 66.31 170 GLU A C 1
ATOM 1421 O O . GLU A 1 170 ? 13.574 -32.207 -20.887 1.00 66.31 170 GLU A O 1
ATOM 1426 N N . THR A 1 171 ? 12.834 -30.096 -20.774 1.00 70.31 171 THR A N 1
ATOM 1427 C CA . THR A 1 171 ? 11.688 -30.416 -19.902 1.00 70.31 171 THR A CA 1
ATOM 1428 C C . THR A 1 171 ? 10.695 -31.383 -20.562 1.00 70.31 171 THR A C 1
ATOM 1430 O O . THR A 1 171 ? 10.093 -32.215 -19.884 1.00 70.31 171 THR A O 1
ATOM 1433 N N . ALA A 1 172 ? 10.518 -31.312 -21.885 1.00 62.06 172 ALA A N 1
ATOM 1434 C CA . ALA A 1 172 ? 9.668 -32.248 -22.623 1.00 62.06 172 ALA A CA 1
ATOM 1435 C C . ALA A 1 172 ? 10.278 -33.659 -22.741 1.00 62.06 172 ALA A C 1
ATOM 1437 O O . ALA A 1 172 ? 9.535 -34.627 -22.890 1.00 62.06 172 ALA A O 1
ATOM 1438 N N . ILE A 1 173 ? 11.606 -33.793 -22.682 1.00 66.38 173 ILE A N 1
ATOM 1439 C CA . ILE A 1 173 ? 12.299 -35.089 -22.693 1.00 66.38 173 ILE A CA 1
ATOM 1440 C C . ILE A 1 173 ? 12.249 -35.724 -21.297 1.00 66.38 173 ILE A C 1
ATOM 1442 O O . ILE A 1 173 ? 11.913 -36.897 -21.190 1.00 66.38 173 ILE A O 1
ATOM 1446 N N . GLU A 1 174 ? 12.475 -34.943 -20.236 1.00 63.44 174 GLU A N 1
ATOM 1447 C CA . GLU A 1 174 ? 12.426 -35.410 -18.837 1.00 63.44 174 GLU A CA 1
ATOM 1448 C C . GLU A 1 174 ? 11.025 -35.842 -18.371 1.00 63.44 174 GLU A C 1
ATOM 1450 O O . GLU A 1 174 ? 10.902 -36.649 -17.458 1.00 63.44 174 GLU A O 1
ATOM 1455 N N . THR A 1 175 ? 9.958 -35.315 -18.979 1.00 64.94 175 THR A N 1
ATOM 1456 C CA . THR A 1 175 ? 8.564 -35.669 -18.639 1.00 64.94 175 THR A CA 1
ATOM 1457 C C . THR A 1 175 ? 8.018 -36.863 -19.427 1.00 64.94 175 THR A C 1
ATOM 1459 O O . THR A 1 175 ? 6.922 -37.332 -19.125 1.00 64.94 175 THR A O 1
ATOM 1462 N N . ASN A 1 176 ? 8.764 -37.359 -20.422 1.00 52.66 176 ASN A N 1
ATOM 1463 C CA . ASN A 1 176 ? 8.412 -38.522 -21.249 1.00 52.66 176 ASN A CA 1
ATOM 1464 C C . ASN A 1 176 ? 9.264 -39.773 -20.936 1.00 52.66 176 ASN A C 1
ATOM 1466 O O . ASN A 1 176 ? 9.230 -40.744 -21.695 1.00 52.66 176 ASN A O 1
ATOM 1470 N N . THR A 1 177 ? 10.008 -39.751 -19.827 1.00 45.53 177 THR A N 1
ATOM 1471 C CA . THR A 1 177 ? 10.751 -40.876 -19.225 1.00 45.53 177 THR A CA 1
ATOM 1472 C C . THR A 1 177 ? 10.268 -41.115 -17.809 1.00 45.53 177 THR A C 1
ATOM 1474 O O . THR A 1 177 ? 10.106 -42.298 -17.442 1.00 45.53 177 THR A O 1
#

Radius of gyration: 24.21 Å; chains: 1; bounding box: 50×60×64 Å